Protein AF-A0A5S4T3X8-F1 (afdb_monomer)

Organism: Streptococcus pyogenes (NCBI:txid1314)

InterPro domains:
  IPR003339 ABC/ECF transporter, transmembrane component [PF02361] (33-141)
  IPR003339 ABC/ECF transporter, transmembrane component [cd16914] (9-145)
  IPR051611 Energy-coupling factor transporter component [PTHR34857] (34-143)

Structure (mmCIF, N/CA/C/O backbone):
data_AF-A0A5S4T3X8-F1
#
_entry.id   AF-A0A5S4T3X8-F1
#
loop_
_atom_site.group_PDB
_atom_site.id
_atom_site.type_symbol
_atom_site.label_atom_id
_atom_site.label_alt_id
_atom_site.label_comp_id
_atom_site.label_asym_id
_atom_site.label_entity_id
_atom_site.label_seq_id
_atom_site.pdbx_PDB_ins_code
_atom_site.Cartn_x
_atom_site.Cartn_y
_atom_site.Cartn_z
_atom_site.occupancy
_atom_site.B_iso_or_equiv
_atom_site.auth_seq_id
_atom_site.auth_comp_id
_atom_site.auth_asym_id
_atom_site.auth_atom_id
_atom_site.pdbx_PDB_model_num
ATOM 1 N N . LEU A 1 1 ? -7.334 -16.204 -11.946 1.00 46.81 1 LEU A N 1
ATOM 2 C CA . LEU A 1 1 ? -6.546 -15.509 -13.000 1.00 46.81 1 LEU A CA 1
ATOM 3 C C . LEU A 1 1 ? -7.142 -15.650 -14.404 1.00 46.81 1 LEU A C 1
ATOM 5 O O . LEU A 1 1 ? -7.536 -14.629 -14.953 1.00 46.81 1 LEU A O 1
ATOM 9 N N . LYS A 1 2 ? -7.285 -16.875 -14.938 1.00 40.12 2 LYS A N 1
ATOM 10 C CA . LYS A 1 2 ? -7.798 -17.140 -16.299 1.00 40.12 2 LYS A CA 1
ATOM 11 C C . LYS A 1 2 ? -9.229 -16.635 -16.565 1.00 40.12 2 LYS A C 1
ATOM 13 O O . LYS A 1 2 ? -9.462 -16.058 -17.613 1.00 40.12 2 LYS A O 1
ATOM 18 N N . LYS A 1 3 ? -10.161 -16.763 -15.606 1.00 44.78 3 LYS A N 1
ATOM 19 C CA . LYS A 1 3 ? -11.563 -16.307 -15.768 1.00 44.78 3 LYS A CA 1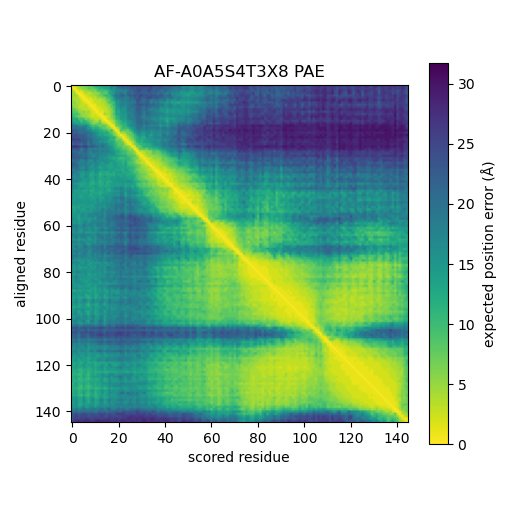
ATOM 20 C C . LYS A 1 3 ? -11.708 -14.784 -15.942 1.00 44.78 3 LYS A C 1
ATOM 22 O O . LYS A 1 3 ? -12.521 -14.337 -16.735 1.00 44.78 3 LYS A O 1
ATOM 27 N N . GLU A 1 4 ? -10.889 -13.999 -15.240 1.00 50.09 4 GLU A N 1
ATOM 28 C CA . GLU A 1 4 ? -10.879 -12.526 -15.329 1.00 50.09 4 GLU A CA 1
ATOM 29 C C . GLU A 1 4 ? -10.261 -12.037 -16.646 1.00 50.09 4 GLU A C 1
ATOM 31 O O . GLU A 1 4 ? -10.780 -11.123 -17.278 1.00 50.09 4 GLU A O 1
ATOM 36 N N . ALA A 1 5 ? -9.168 -12.678 -17.073 1.00 49.94 5 ALA A N 1
ATOM 37 C CA . ALA A 1 5 ? -8.514 -12.397 -18.348 1.00 49.94 5 ALA A CA 1
ATOM 38 C C . ALA A 1 5 ? -9.420 -12.768 -19.529 1.00 49.94 5 ALA A C 1
ATOM 40 O O . ALA A 1 5 ? -9.575 -11.979 -20.453 1.00 49.94 5 ALA A O 1
ATOM 41 N N . LEU A 1 6 ? -10.086 -13.924 -19.453 1.00 50.97 6 LEU A N 1
ATOM 42 C CA . LEU A 1 6 ? -11.041 -14.378 -20.458 1.00 50.97 6 LEU A CA 1
ATOM 43 C C . LEU A 1 6 ? -12.253 -13.442 -20.541 1.00 50.97 6 LEU A C 1
ATOM 45 O O . LEU A 1 6 ? -12.656 -13.074 -21.636 1.00 50.97 6 LEU A O 1
ATOM 49 N N . LYS A 1 7 ? -12.788 -12.982 -19.402 1.00 56.03 7 LYS A N 1
ATOM 50 C CA . LYS A 1 7 ? -13.886 -12.004 -19.371 1.00 56.03 7 LYS A CA 1
ATOM 51 C C . LYS A 1 7 ? -13.480 -10.673 -20.014 1.00 56.03 7 LYS A C 1
ATOM 53 O O . LYS A 1 7 ? -14.250 -10.135 -20.799 1.00 56.03 7 LYS A O 1
ATOM 58 N N . ASN A 1 8 ? -12.265 -10.187 -19.756 1.00 54.16 8 ASN A N 1
ATOM 59 C CA . ASN A 1 8 ? -11.753 -8.963 -20.379 1.00 54.16 8 ASN A CA 1
ATOM 60 C C . ASN A 1 8 ? -11.475 -9.128 -21.880 1.00 54.16 8 ASN A C 1
ATOM 62 O O . ASN A 1 8 ? -11.795 -8.223 -22.639 1.00 54.16 8 ASN A O 1
ATOM 66 N N . VAL A 1 9 ? -10.942 -10.271 -22.326 1.00 60.91 9 VAL A N 1
ATOM 67 C CA . VAL A 1 9 ? -10.722 -10.569 -23.756 1.00 60.91 9 VAL A CA 1
ATOM 68 C C . VAL A 1 9 ? -12.049 -10.731 -24.501 1.00 60.91 9 VAL A C 1
ATOM 70 O O . VAL A 1 9 ? -12.179 -10.231 -25.613 1.00 60.91 9 VAL A O 1
ATOM 73 N N . ILE A 1 10 ? -13.059 -11.351 -23.882 1.00 59.69 10 ILE A N 1
ATOM 74 C CA . ILE A 1 10 ? -14.414 -11.460 -24.445 1.00 59.69 10 ILE A CA 1
ATOM 75 C C . ILE A 1 10 ? -15.064 -10.076 -24.552 1.00 59.69 10 ILE A C 1
ATOM 77 O O . ILE A 1 10 ? -15.622 -9.751 -25.595 1.00 59.69 10 ILE A O 1
ATOM 81 N N . ILE A 1 11 ? -14.944 -9.232 -23.522 1.00 59.97 11 ILE A N 1
ATOM 82 C CA . ILE A 1 11 ? -15.425 -7.842 -23.567 1.00 59.97 11 ILE A CA 1
ATOM 83 C C . ILE A 1 11 ? -14.697 -7.061 -24.667 1.00 59.97 11 ILE A C 1
ATOM 85 O O . ILE A 1 11 ? -15.344 -6.347 -25.424 1.00 59.97 11 ILE A O 1
ATOM 89 N N . PHE A 1 12 ? -13.384 -7.251 -24.820 1.00 55.12 12 PHE A N 1
ATOM 90 C CA . PHE A 1 12 ? -12.587 -6.627 -25.878 1.00 55.12 12 PHE A CA 1
ATOM 91 C C . PHE A 1 12 ? -13.000 -7.092 -27.282 1.00 55.12 12 PHE A C 1
ATOM 93 O O . PHE A 1 12 ? -13.103 -6.274 -28.192 1.00 55.12 12 PHE A O 1
ATOM 100 N N . GLY A 1 13 ? -13.286 -8.387 -27.449 1.00 58.19 13 GLY A N 1
ATOM 101 C CA . GLY A 1 13 ? -13.757 -8.977 -28.704 1.00 58.19 13 GLY A CA 1
ATOM 102 C C . GLY A 1 13 ? -15.161 -8.509 -29.091 1.00 58.19 13 GLY A C 1
ATOM 103 O O . GLY A 1 13 ? -15.385 -8.131 -30.237 1.00 58.19 13 GLY A O 1
ATOM 104 N N . VAL A 1 14 ? -16.086 -8.434 -28.129 1.00 59.22 14 VAL A N 1
ATOM 105 C CA . VAL A 1 14 ? -17.443 -7.895 -28.341 1.00 59.22 14 VAL A CA 1
ATOM 106 C C . VAL A 1 14 ? -17.400 -6.398 -28.674 1.00 59.22 14 VAL A C 1
ATOM 108 O O . VAL A 1 14 ? -18.172 -5.931 -29.506 1.00 59.22 14 VAL A O 1
ATOM 111 N N . LEU A 1 15 ? -16.448 -5.650 -28.106 1.00 52.56 15 LEU A N 1
ATOM 112 C CA . LEU A 1 15 ? -16.233 -4.235 -28.427 1.00 52.56 15 LEU A CA 1
ATOM 113 C C . LEU A 1 15 ? -15.540 -4.015 -29.788 1.00 52.56 15 LEU A C 1
ATOM 115 O O . LEU A 1 15 ? -15.682 -2.948 -30.387 1.00 52.56 15 LEU A O 1
ATOM 119 N N . PHE A 1 16 ? -14.780 -5.003 -30.273 1.00 50.75 16 PHE A N 1
ATOM 120 C CA . PHE A 1 16 ? -14.159 -4.993 -31.603 1.00 50.75 16 PHE A CA 1
ATOM 121 C C . PHE A 1 16 ? -15.169 -5.321 -32.713 1.00 50.75 16 PHE A C 1
ATOM 123 O O . PHE A 1 16 ? -14.999 -4.866 -33.840 1.00 50.75 16 PHE A O 1
ATOM 130 N N . LEU A 1 17 ? -16.243 -6.048 -32.381 1.00 50.06 17 LEU A N 1
ATOM 131 C CA . LEU A 1 17 ? -17.351 -6.363 -33.290 1.00 50.06 17 LEU A CA 1
ATOM 132 C C . LEU A 1 17 ? -18.414 -5.247 -33.382 1.00 50.06 17 LEU A C 1
ATOM 134 O O . LEU A 1 17 ? -19.390 -5.389 -34.116 1.00 50.06 17 LEU A O 1
ATOM 138 N N . ALA A 1 18 ? -18.249 -4.133 -32.659 1.00 49.06 18 ALA A N 1
ATOM 139 C CA . ALA A 1 18 ? -19.077 -2.945 -32.857 1.00 49.06 18 ALA A CA 1
ATOM 140 C C . ALA A 1 18 ? -18.670 -2.237 -34.173 1.00 49.06 18 ALA A C 1
ATOM 142 O O . ALA A 1 18 ? -17.475 -2.126 -34.457 1.00 49.06 18 ALA A O 1
ATOM 143 N N . PRO A 1 19 ? -19.625 -1.782 -35.007 1.00 53.28 19 PRO A N 1
ATOM 144 C CA . PRO A 1 19 ? -19.448 -1.701 -36.457 1.00 53.28 19 PRO A CA 1
ATOM 145 C C . PRO A 1 19 ? 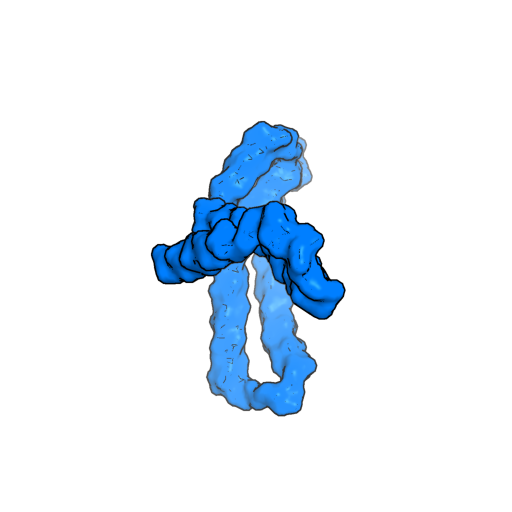-18.431 -0.644 -36.903 1.00 53.28 19 PRO A C 1
ATOM 147 O O . PRO A 1 19 ? -18.333 0.437 -36.326 1.00 53.28 19 PRO A O 1
ATOM 150 N N . ASN A 1 20 ? -17.721 -0.961 -37.991 1.00 49.06 20 ASN A N 1
ATOM 151 C CA . ASN A 1 20 ? -16.761 -0.107 -38.695 1.00 49.06 20 ASN A CA 1
ATOM 152 C C . ASN A 1 20 ? -17.245 1.343 -38.902 1.00 49.06 20 ASN A C 1
ATOM 154 O O . ASN A 1 20 ? -18.415 1.580 -39.211 1.00 49.06 20 ASN A O 1
ATOM 158 N N . PHE A 1 21 ? -16.286 2.285 -38.890 1.00 51.06 21 PHE A N 1
ATOM 159 C CA . PHE A 1 21 ? -16.422 3.725 -39.191 1.00 51.06 21 PHE A CA 1
ATOM 160 C C . PHE A 1 21 ? -17.342 4.070 -40.386 1.00 51.06 21 PHE A C 1
ATOM 162 O O . PHE A 1 21 ? -17.893 5.166 -40.435 1.00 51.06 21 PHE A O 1
ATOM 169 N N . LYS A 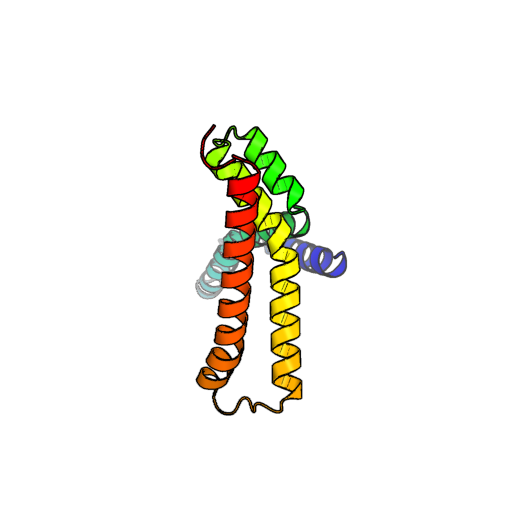1 22 ? -17.541 3.148 -41.340 1.00 51.12 22 LYS A N 1
ATOM 170 C CA . LYS A 1 22 ? -18.376 3.347 -42.536 1.00 51.12 22 LYS A CA 1
ATOM 171 C C . LYS A 1 22 ? -19.892 3.217 -42.302 1.00 51.12 22 LYS A C 1
ATOM 173 O O . LYS A 1 22 ? -20.646 3.862 -43.018 1.00 51.12 22 LYS A O 1
ATOM 178 N N . ILE A 1 23 ? -20.353 2.462 -41.299 1.00 51.78 23 ILE A N 1
ATOM 179 C CA . ILE A 1 23 ? -21.795 2.303 -40.991 1.00 51.78 23 ILE A CA 1
ATOM 180 C C . ILE A 1 23 ? -22.319 3.417 -40.071 1.00 51.78 23 ILE A C 1
ATOM 182 O O . ILE A 1 23 ? -23.503 3.744 -40.087 1.00 51.78 23 ILE A O 1
ATOM 186 N N . LEU A 1 24 ? -21.432 4.077 -39.322 1.00 49.50 24 LEU A N 1
ATOM 187 C CA . LEU A 1 24 ? -21.801 5.156 -38.400 1.00 49.50 24 LEU A CA 1
ATOM 188 C C . LEU A 1 24 ? -22.065 6.502 -39.107 1.00 49.50 24 LEU A C 1
ATOM 190 O O . LEU A 1 24 ? -22.658 7.408 -38.524 1.00 49.50 24 LEU A O 1
ATOM 194 N N . ALA A 1 25 ? -21.642 6.647 -40.367 1.00 51.84 25 ALA A N 1
ATOM 195 C CA . ALA A 1 25 ? -21.828 7.871 -41.144 1.00 51.84 25 ALA A CA 1
ATOM 196 C C . ALA A 1 25 ? -23.261 8.046 -41.686 1.00 51.84 25 ALA A C 1
ATOM 198 O O . ALA A 1 25 ? -23.665 9.182 -41.920 1.00 51.84 25 ALA A O 1
ATOM 199 N N . GLN A 1 26 ? -24.029 6.958 -41.837 1.00 51.75 26 GLN A N 1
ATOM 200 C CA . GLN A 1 26 ? -25.361 6.964 -42.466 1.00 51.75 26 GLN A CA 1
ATOM 201 C C . GLN A 1 26 ? -26.543 6.874 -41.478 1.00 51.75 26 GLN A C 1
ATOM 203 O O . GLN A 1 26 ? -27.691 6.843 -41.910 1.00 51.75 26 GLN A O 1
ATOM 208 N N . LEU A 1 27 ? -26.295 6.835 -40.163 1.00 54.44 27 LEU A N 1
ATOM 209 C CA . LEU A 1 27 ? -27.333 6.607 -39.145 1.00 54.44 27 LEU A CA 1
ATOM 210 C C . LEU A 1 27 ? -27.682 7.878 -38.333 1.00 54.44 27 LEU A C 1
ATOM 212 O O . LEU A 1 27 ? -26.833 8.762 -38.175 1.00 54.44 27 LEU A O 1
ATOM 216 N N . PRO A 1 28 ? -28.929 7.991 -37.824 1.00 58.28 28 PRO A N 1
ATOM 217 C CA . PRO A 1 28 ? -29.494 9.229 -37.276 1.00 58.28 28 PRO A CA 1
ATOM 218 C C . PRO A 1 28 ? -28.799 9.731 -35.996 1.00 58.28 28 PRO A C 1
ATOM 220 O O . PRO A 1 28 ? -28.175 8.973 -35.251 1.00 58.28 28 PRO A O 1
ATOM 223 N N . PHE A 1 29 ? -28.952 11.036 -35.729 1.00 57.78 29 PHE A N 1
ATOM 224 C CA . PHE A 1 29 ? -28.247 11.822 -34.699 1.00 57.78 29 PHE A CA 1
ATOM 225 C C . PHE A 1 29 ? -28.240 11.189 -33.292 1.00 57.78 29 PHE A C 1
ATOM 227 O O . PHE A 1 29 ? -27.213 11.196 -32.614 1.00 57.78 29 PHE A O 1
ATOM 234 N N . PHE A 1 30 ? -29.347 10.564 -32.878 1.00 58.06 30 PHE A N 1
ATOM 235 C CA . PHE A 1 30 ? -29.471 9.931 -31.561 1.00 58.06 30 PHE A CA 1
ATOM 236 C C . PHE A 1 30 ? -28.536 8.724 -31.367 1.00 58.06 30 PHE A C 1
ATOM 238 O O . PHE A 1 30 ? -27.969 8.565 -30.288 1.00 58.06 30 PHE A O 1
ATOM 245 N N . ILE A 1 31 ? -28.294 7.913 -32.405 1.00 58.78 31 ILE A N 1
ATOM 246 C CA . ILE A 1 31 ? -27.390 6.752 -32.316 1.00 58.78 31 ILE A CA 1
ATOM 247 C C . ILE A 1 31 ? -25.923 7.202 -32.235 1.00 58.78 31 ILE A C 1
ATOM 249 O O . ILE A 1 31 ? -25.142 6.604 -31.495 1.00 58.78 31 ILE A O 1
ATOM 253 N N . LYS A 1 32 ? -25.546 8.294 -32.918 1.00 57.34 32 LYS A N 1
ATOM 254 C CA . LYS A 1 32 ? -24.187 8.868 -32.843 1.00 57.34 32 LYS A CA 1
ATOM 255 C C . LYS A 1 32 ? -23.822 9.334 -31.431 1.00 57.34 32 LYS A C 1
ATOM 257 O O . LYS A 1 32 ? -22.690 9.122 -31.001 1.00 57.34 32 LYS A O 1
ATOM 262 N N . MET A 1 33 ? -24.769 9.929 -30.705 1.00 59.56 33 MET A N 1
ATOM 263 C CA . MET A 1 33 ? -24.535 10.436 -29.348 1.00 59.56 33 MET A CA 1
ATOM 264 C C . MET A 1 33 ? -24.245 9.304 -28.347 1.00 59.56 33 MET A C 1
ATOM 266 O O . MET A 1 33 ? -23.281 9.392 -27.587 1.00 59.56 33 MET A O 1
ATOM 270 N N . PHE A 1 34 ? -24.997 8.199 -28.403 1.00 60.16 34 PHE A N 1
ATOM 271 C CA . PHE A 1 34 ? -24.735 7.017 -27.568 1.00 60.16 34 PHE A CA 1
ATOM 272 C C . PHE A 1 34 ? -23.454 6.263 -27.975 1.00 60.16 34 PHE A C 1
ATOM 274 O O . PHE A 1 34 ? -22.720 5.786 -27.107 1.00 60.16 34 PHE A O 1
ATOM 281 N N . PHE A 1 35 ? -23.128 6.198 -29.271 1.00 60.25 35 PHE A N 1
ATOM 282 C CA . PHE A 1 35 ? -21.885 5.572 -29.749 1.00 60.25 35 PHE A CA 1
ATOM 283 C C . PHE A 1 35 ? -20.620 6.376 -29.405 1.00 60.25 35 PHE A C 1
ATOM 285 O O . PHE A 1 35 ? -19.570 5.785 -29.170 1.00 60.25 35 PHE A O 1
ATOM 292 N N . SER A 1 36 ? -20.693 7.707 -29.320 1.00 62.41 36 SER A N 1
ATOM 293 C CA . SER A 1 36 ? -19.558 8.533 -28.877 1.00 62.41 36 SER A CA 1
ATOM 294 C C . SER A 1 36 ? -19.147 8.208 -27.432 1.00 62.41 36 SER A C 1
ATOM 296 O O . SER A 1 36 ? -17.966 8.025 -27.134 1.00 62.41 36 SER A O 1
ATOM 298 N N . LEU A 1 37 ? -20.128 8.014 -26.543 1.00 61.62 37 LEU A N 1
ATOM 299 C CA . LEU A 1 37 ? -19.886 7.643 -25.147 1.00 61.62 37 LEU A CA 1
ATOM 300 C C . LEU A 1 37 ? -19.195 6.270 -25.026 1.00 61.62 37 LEU A C 1
ATOM 302 O O . LEU A 1 37 ? -18.253 6.110 -24.248 1.00 61.62 37 LEU A O 1
ATOM 306 N N . ILE A 1 38 ? -19.609 5.288 -25.840 1.00 61.84 38 ILE A N 1
ATOM 307 C CA . ILE A 1 38 ? -18.987 3.953 -25.873 1.00 61.84 38 ILE A CA 1
ATOM 308 C C . ILE A 1 38 ? -17.538 4.008 -26.385 1.00 61.84 38 ILE A C 1
ATOM 310 O O . ILE A 1 38 ? -16.693 3.218 -25.957 1.00 61.84 38 ILE A O 1
ATOM 314 N N . PHE A 1 39 ? -17.225 4.966 -27.262 1.00 62.12 39 PHE A N 1
ATOM 315 C CA . PHE A 1 39 ? -15.881 5.162 -27.801 1.00 62.12 39 PHE A CA 1
ATOM 316 C C . PHE A 1 39 ? -14.920 5.758 -26.763 1.00 62.12 39 PHE A C 1
ATOM 318 O O . PHE A 1 39 ? -13.788 5.293 -26.630 1.00 62.12 39 PHE A O 1
ATOM 325 N N . VAL A 1 40 ? -15.378 6.722 -25.959 1.00 64.38 40 VAL A N 1
ATOM 326 C CA . VAL A 1 40 ? -14.584 7.261 -24.841 1.00 64.38 40 VAL A CA 1
ATOM 327 C C . VAL A 1 40 ? -14.322 6.172 -23.797 1.00 64.38 40 VAL A C 1
ATOM 329 O O . VAL A 1 40 ? -13.185 5.989 -23.363 1.00 64.38 40 VAL A O 1
ATOM 332 N N . LEU A 1 41 ? -15.334 5.364 -23.464 1.00 60.50 41 LEU A N 1
ATOM 333 C CA . LEU A 1 41 ? -15.167 4.223 -22.556 1.00 60.50 41 LEU A CA 1
ATOM 334 C C . LEU A 1 41 ? -14.155 3.193 -23.092 1.00 60.50 41 LEU A C 1
ATOM 336 O O . LEU A 1 41 ? -13.362 2.666 -22.313 1.00 60.50 41 LEU A O 1
ATOM 340 N N . ARG A 1 42 ? -14.101 2.961 -24.412 1.00 59.31 42 ARG A N 1
ATOM 341 C CA . ARG A 1 42 ? -13.078 2.115 -25.062 1.00 59.31 42 ARG A CA 1
ATOM 342 C C . ARG A 1 42 ? -11.660 2.649 -24.860 1.00 59.31 42 ARG A C 1
ATOM 344 O O . ARG A 1 42 ? -10.757 1.867 -24.560 1.00 59.31 42 ARG A O 1
ATOM 351 N N . MET A 1 43 ? -11.467 3.958 -25.024 1.00 62.56 43 MET A N 1
ATOM 352 C CA . MET A 1 43 ? -10.157 4.602 -24.891 1.00 62.56 43 MET A CA 1
ATOM 353 C C . MET A 1 43 ? -9.608 4.492 -23.466 1.00 62.56 43 MET A C 1
ATOM 355 O O . MET A 1 43 ? -8.414 4.275 -23.299 1.00 62.56 43 MET A O 1
ATOM 359 N N . PHE A 1 44 ? -10.469 4.553 -22.448 1.00 63.81 44 PHE A N 1
ATOM 360 C CA . PHE A 1 44 ? -10.069 4.336 -21.054 1.00 63.81 44 PHE A CA 1
ATOM 361 C C . PHE A 1 44 ? -9.928 2.854 -20.680 1.00 63.81 44 PHE A C 1
ATOM 363 O O . PHE A 1 44 ? -9.130 2.509 -19.806 1.00 63.81 44 PHE A O 1
ATOM 370 N N . TYR A 1 45 ? -10.648 1.956 -21.356 1.00 64.19 45 TYR A N 1
ATOM 371 C CA . TYR A 1 45 ? -10.595 0.522 -21.069 1.00 64.19 45 TYR A CA 1
ATOM 372 C C . TYR A 1 45 ? -9.246 -0.114 -21.441 1.00 64.19 45 TYR A C 1
ATOM 374 O O . TYR A 1 45 ? -8.781 -1.002 -20.727 1.00 64.19 45 TYR A O 1
ATOM 382 N N . ILE A 1 46 ? -8.588 0.346 -22.514 1.00 65.50 46 ILE A N 1
ATOM 383 C CA . ILE A 1 46 ? -7.286 -0.192 -22.957 1.00 65.50 46 ILE A CA 1
ATOM 384 C C . ILE A 1 46 ? -6.174 0.063 -21.913 1.00 65.50 46 ILE A C 1
ATOM 386 O O . ILE A 1 46 ? -5.569 -0.917 -21.467 1.00 65.50 46 ILE A O 1
ATOM 390 N N . PRO A 1 47 ? -5.927 1.307 -21.443 1.00 70.75 47 PRO A N 1
ATOM 391 C CA . PRO A 1 47 ? -4.969 1.576 -20.369 1.00 70.75 47 PRO A CA 1
ATOM 392 C C . PRO A 1 47 ? -5.346 0.886 -19.058 1.00 70.75 47 PRO A C 1
ATOM 394 O O . PRO A 1 47 ? -4.476 0.367 -18.364 1.00 70.75 47 PRO A O 1
ATOM 397 N N . TYR A 1 48 ? -6.641 0.832 -18.730 1.00 69.00 48 TYR A N 1
ATOM 398 C CA . TYR A 1 48 ? -7.116 0.190 -17.505 1.00 69.00 48 TYR A CA 1
ATOM 399 C C . TYR A 1 48 ? -6.845 -1.321 -17.501 1.00 69.00 48 TYR A C 1
ATOM 401 O O . TYR A 1 48 ? -6.354 -1.873 -16.513 1.00 69.00 48 TYR A O 1
ATOM 409 N N . ALA A 1 49 ? -7.121 -2.004 -18.615 1.00 65.31 49 ALA A N 1
ATOM 410 C CA . ALA A 1 49 ? -6.836 -3.424 -18.765 1.00 65.31 49 ALA A CA 1
ATOM 411 C C . ALA A 1 49 ? -5.325 -3.693 -18.760 1.00 65.31 49 ALA A C 1
ATOM 413 O O . ALA A 1 49 ? -4.883 -4.578 -18.027 1.00 65.31 49 ALA A O 1
ATOM 414 N N . ALA A 1 50 ? -4.540 -2.912 -19.511 1.00 66.50 50 ALA A N 1
ATOM 415 C CA . ALA A 1 50 ? -3.082 -3.022 -19.530 1.00 66.50 50 ALA A CA 1
ATOM 416 C C . ALA A 1 50 ? -2.489 -2.832 -18.126 1.00 66.50 50 ALA A C 1
ATOM 418 O O . ALA A 1 50 ? -1.730 -3.682 -17.669 1.00 66.50 50 ALA A O 1
ATOM 419 N N . GLY A 1 51 ? -2.919 -1.798 -17.396 1.00 66.12 51 GLY A N 1
ATOM 420 C CA . GLY A 1 51 ? -2.501 -1.544 -16.017 1.00 66.12 51 GLY A CA 1
ATOM 421 C C . GLY A 1 51 ? -2.877 -2.679 -15.065 1.00 66.12 51 GLY A C 1
ATOM 422 O O . GLY A 1 51 ? -2.040 -3.141 -14.294 1.00 66.12 51 GLY A O 1
ATOM 423 N N . LYS A 1 52 ? -4.102 -3.214 -15.157 1.00 64.00 52 LYS A N 1
ATOM 424 C CA . LYS A 1 52 ? -4.534 -4.355 -14.331 1.00 64.00 52 LYS A CA 1
ATOM 425 C C . LYS A 1 52 ? -3.726 -5.625 -14.625 1.00 64.00 52 LYS A C 1
ATOM 427 O O . LYS A 1 52 ? -3.462 -6.395 -13.704 1.00 64.00 52 LYS A O 1
ATOM 432 N N . PHE A 1 53 ? -3.344 -5.868 -15.879 1.00 61.91 53 PHE A N 1
ATOM 433 C CA . PHE A 1 53 ? -2.469 -6.988 -16.241 1.00 61.91 53 PHE A CA 1
ATOM 434 C C . PHE A 1 53 ? -1.036 -6.783 -15.753 1.00 61.91 53 PHE A C 1
ATOM 436 O O . PHE A 1 53 ? -0.440 -7.741 -15.260 1.00 61.91 53 PHE A O 1
ATOM 443 N N . LEU A 1 54 ? -0.527 -5.552 -15.825 1.00 60.34 54 LEU A N 1
ATOM 444 C CA . LEU A 1 54 ? 0.783 -5.176 -15.301 1.00 60.34 54 LEU A CA 1
ATOM 445 C C . LEU A 1 54 ? 0.846 -5.430 -13.790 1.00 60.34 54 LEU A C 1
ATOM 447 O O . LEU A 1 54 ? 1.636 -6.248 -13.348 1.00 60.34 54 LEU A O 1
ATOM 451 N N . ILE A 1 55 ? -0.087 -4.868 -13.015 1.00 63.50 55 ILE A N 1
ATOM 452 C CA . ILE A 1 55 ? -0.153 -5.019 -11.547 1.00 63.50 55 ILE A CA 1
ATOM 453 C C . ILE A 1 55 ? -0.257 -6.488 -11.115 1.00 63.50 55 ILE A C 1
ATOM 455 O O . ILE A 1 55 ? 0.226 -6.875 -10.059 1.00 63.50 55 ILE A O 1
ATOM 459 N N . LYS A 1 56 ? -0.919 -7.320 -11.921 1.00 59.03 56 LYS A N 1
ATOM 460 C CA . LYS A 1 56 ? -1.152 -8.730 -11.597 1.00 59.03 56 LYS A CA 1
ATOM 461 C C . LYS A 1 56 ? 0.009 -9.650 -11.978 1.00 59.03 56 LYS A C 1
ATOM 463 O O . LYS A 1 56 ? 0.090 -10.752 -11.444 1.00 59.03 56 LYS A O 1
ATOM 468 N N . THR A 1 57 ? 0.828 -9.234 -12.940 1.00 55.75 57 THR A N 1
ATOM 469 C CA . THR A 1 57 ? 1.953 -10.024 -13.470 1.00 55.75 57 THR A CA 1
ATOM 470 C C . THR A 1 57 ? 3.286 -9.544 -12.903 1.00 55.75 57 THR A C 1
ATOM 472 O O . THR A 1 57 ? 4.220 -10.332 -12.795 1.00 55.75 57 THR A O 1
ATOM 475 N N . SER A 1 58 ? 3.371 -8.276 -12.504 1.00 58.22 58 SER A N 1
ATOM 476 C CA . SER A 1 58 ? 4.517 -7.721 -11.803 1.00 58.22 58 SER A CA 1
ATOM 477 C C . SER A 1 58 ? 4.536 -8.218 -10.371 1.00 58.22 58 SER A C 1
ATOM 479 O O . SER A 1 58 ? 3.785 -7.748 -9.519 1.00 58.22 58 SER A O 1
ATOM 481 N N . ASP A 1 59 ? 5.434 -9.164 -10.114 1.00 63.16 59 ASP A N 1
ATOM 482 C CA . ASP A 1 59 ? 5.874 -9.425 -8.756 1.00 63.16 59 ASP A CA 1
ATOM 483 C C . ASP A 1 59 ? 6.574 -8.180 -8.207 1.00 63.16 59 ASP A C 1
ATOM 485 O O . ASP A 1 59 ? 7.236 -7.431 -8.936 1.00 63.16 59 ASP A O 1
ATOM 489 N N . VAL A 1 60 ? 6.437 -7.969 -6.909 1.00 62.22 60 VAL A N 1
ATOM 490 C CA . VAL A 1 60 ? 6.981 -6.812 -6.212 1.00 62.22 60 VAL A CA 1
ATOM 491 C C . VAL A 1 60 ? 8.503 -6.704 -6.420 1.00 62.22 60 VAL A C 1
ATOM 493 O O . VAL A 1 60 ? 9.027 -5.607 -6.620 1.00 62.22 60 VAL A O 1
ATOM 496 N N . GLY A 1 61 ? 9.204 -7.841 -6.511 1.00 63.25 61 GLY A N 1
ATOM 497 C CA . GLY A 1 61 ? 10.632 -7.897 -6.842 1.00 63.25 61 GLY A CA 1
ATOM 498 C C . GLY A 1 61 ? 10.970 -7.462 -8.274 1.00 63.25 61 GLY A C 1
ATOM 499 O O . GLY A 1 61 ? 11.998 -6.825 -8.499 1.00 63.25 61 GLY A O 1
ATOM 500 N N . SER A 1 62 ? 10.093 -7.732 -9.248 1.00 66.81 62 SER A N 1
ATOM 501 C CA . SER A 1 62 ? 10.310 -7.340 -10.651 1.00 66.81 62 SER A CA 1
ATOM 502 C C . SER A 1 62 ? 10.269 -5.820 -10.843 1.00 66.81 62 SER A C 1
ATOM 504 O O . SER A 1 62 ? 11.043 -5.271 -11.632 1.00 66.81 62 SER A O 1
ATOM 506 N N . ILE A 1 63 ? 9.434 -5.128 -10.061 1.00 67.25 63 ILE A N 1
ATOM 507 C CA . ILE A 1 63 ? 9.348 -3.663 -10.048 1.00 67.25 63 ILE A CA 1
ATOM 508 C C . ILE A 1 63 ? 10.650 -3.074 -9.507 1.00 67.25 63 ILE A C 1
ATOM 510 O O . ILE A 1 63 ? 11.219 -2.197 -10.149 1.00 67.25 63 ILE A O 1
ATOM 514 N N . ILE A 1 64 ? 11.159 -3.609 -8.392 1.00 68.56 64 ILE A N 1
ATOM 515 C CA . ILE A 1 64 ? 12.428 -3.172 -7.789 1.00 68.56 64 ILE A CA 1
ATOM 516 C C . ILE A 1 64 ? 13.586 -3.375 -8.776 1.00 68.56 64 ILE A C 1
ATOM 518 O O . ILE A 1 64 ? 14.322 -2.434 -9.051 1.00 68.56 64 ILE A O 1
ATOM 522 N N . SER A 1 65 ? 13.681 -4.554 -9.402 1.00 67.25 65 SER A N 1
ATOM 523 C CA . SER A 1 65 ? 14.735 -4.835 -10.391 1.00 67.25 65 SER A CA 1
ATOM 524 C C . SER A 1 65 ? 14.670 -3.914 -11.616 1.00 67.25 65 SER A C 1
ATOM 526 O O . SER A 1 65 ? 15.697 -3.493 -12.138 1.00 67.25 65 SER A O 1
ATOM 528 N N . SER A 1 66 ? 13.462 -3.538 -12.050 1.00 68.38 66 SER A N 1
ATOM 529 C CA . SER A 1 66 ? 13.276 -2.572 -13.139 1.00 68.38 66 SER A CA 1
ATOM 530 C C . SER A 1 66 ? 13.710 -1.166 -12.713 1.00 68.38 66 SER A C 1
ATOM 532 O O . SER A 1 66 ? 14.241 -0.404 -13.517 1.00 68.38 66 SER A O 1
ATOM 534 N N . MET A 1 67 ? 13.513 -0.832 -11.438 1.00 68.69 67 MET A N 1
ATOM 535 C CA . MET A 1 67 ? 13.918 0.434 -10.834 1.00 68.69 67 MET A CA 1
ATOM 536 C C . MET A 1 67 ? 15.446 0.561 -10.724 1.00 68.69 67 MET A C 1
ATOM 538 O O . MET A 1 67 ? 15.987 1.639 -10.975 1.00 68.69 67 MET A O 1
ATOM 542 N N . ASP A 1 68 ? 16.139 -0.548 -10.454 1.00 69.62 68 ASP A N 1
ATOM 543 C CA . ASP A 1 68 ? 17.604 -0.622 -10.490 1.00 69.62 68 ASP A CA 1
ATOM 544 C C . ASP A 1 68 ? 18.146 -0.459 -11.924 1.00 69.62 68 ASP A C 1
ATOM 546 O O . ASP A 1 68 ? 19.114 0.271 -12.149 1.00 69.62 68 ASP A O 1
ATOM 550 N N . VAL A 1 69 ? 17.485 -1.057 -12.925 1.00 69.69 69 VAL A N 1
ATOM 551 C CA . VAL A 1 69 ? 17.846 -0.908 -14.353 1.00 69.69 69 VAL A CA 1
ATOM 552 C C . VAL A 1 69 ? 17.670 0.534 -14.845 1.00 69.69 69 VAL A C 1
ATOM 554 O O . VAL A 1 69 ? 18.450 1.004 -15.675 1.00 69.69 69 VAL A O 1
ATOM 557 N N . LEU A 1 70 ? 16.696 1.268 -14.299 1.00 76.31 70 LEU A N 1
ATOM 558 C CA . LEU A 1 70 ? 16.462 2.686 -14.594 1.00 76.31 70 LEU A CA 1
ATOM 559 C C . LEU A 1 70 ? 17.513 3.632 -13.977 1.00 76.31 70 LEU A C 1
ATOM 561 O O . LEU A 1 70 ? 17.402 4.845 -14.159 1.00 76.31 70 LEU A O 1
ATOM 565 N N . LYS A 1 71 ? 18.545 3.109 -13.291 1.00 71.94 71 LYS A N 1
ATOM 566 C CA . LYS A 1 71 ? 19.608 3.887 -12.624 1.00 71.94 71 LYS A CA 1
ATOM 567 C C . LYS A 1 71 ? 19.059 4.951 -11.667 1.00 71.94 71 LYS A C 1
ATOM 569 O O . LYS A 1 71 ? 19.568 6.071 -11.600 1.00 71.94 71 LYS A O 1
ATOM 574 N N . ILE A 1 72 ? 18.020 4.607 -10.912 1.00 74.12 72 ILE A N 1
ATOM 575 C CA . ILE A 1 72 ? 17.569 5.446 -9.801 1.00 74.12 72 ILE A CA 1
ATOM 576 C C . ILE A 1 72 ? 18.641 5.399 -8.693 1.00 74.12 72 ILE A C 1
ATOM 578 O O . ILE A 1 72 ? 19.220 4.335 -8.460 1.00 74.12 72 ILE A O 1
ATOM 582 N N . PRO A 1 73 ? 18.945 6.523 -8.012 1.00 76.25 73 PRO A N 1
ATOM 583 C CA . PRO A 1 73 ? 19.930 6.544 -6.935 1.00 76.25 73 PRO A CA 1
ATOM 584 C C . PRO A 1 73 ? 19.636 5.483 -5.867 1.00 76.25 73 PRO A C 1
ATOM 586 O O . PRO A 1 73 ? 18.494 5.325 -5.427 1.00 76.25 73 PRO A O 1
ATOM 589 N N . SER A 1 74 ? 20.678 4.794 -5.398 1.00 69.75 74 SER A N 1
ATOM 590 C CA . SER A 1 74 ? 20.586 3.747 -4.367 1.00 69.75 74 SER A CA 1
ATOM 591 C C . SER A 1 74 ? 19.959 4.244 -3.058 1.00 69.75 74 SER A C 1
ATOM 593 O O . SER A 1 74 ? 19.278 3.478 -2.381 1.00 69.75 74 SER A O 1
ATOM 595 N N . ALA A 1 75 ? 20.095 5.539 -2.759 1.00 76.56 75 ALA A N 1
ATOM 596 C CA . ALA A 1 75 ? 19.429 6.213 -1.644 1.00 76.56 75 ALA A CA 1
ATOM 597 C C . ALA A 1 75 ? 17.891 6.105 -1.678 1.00 76.56 75 ALA A C 1
ATOM 599 O O . ALA A 1 75 ? 17.254 6.159 -0.632 1.00 76.56 75 ALA A O 1
ATOM 600 N N . ILE A 1 76 ? 17.290 5.940 -2.861 1.00 77.38 76 ILE A N 1
ATOM 601 C CA . ILE A 1 76 ? 15.836 5.808 -3.041 1.00 77.38 76 ILE A CA 1
ATOM 602 C C . ILE A 1 76 ? 15.458 4.352 -3.325 1.00 77.38 76 ILE A C 1
ATOM 604 O O . ILE A 1 76 ? 14.453 3.870 -2.805 1.00 77.38 76 ILE A O 1
ATOM 608 N N . SER A 1 77 ? 16.269 3.628 -4.106 1.00 75.75 77 SER A N 1
ATOM 609 C CA . SER A 1 77 ? 15.972 2.229 -4.445 1.00 75.75 77 SER A CA 1
ATOM 610 C C . SER A 1 77 ? 15.920 1.332 -3.201 1.00 75.75 77 SER A C 1
ATOM 612 O O . SER A 1 77 ? 14.980 0.551 -3.045 1.00 75.75 77 SER A O 1
ATOM 614 N N . ILE A 1 78 ? 16.858 1.502 -2.255 1.00 78.19 78 ILE A N 1
ATOM 615 C CA . ILE A 1 78 ? 16.938 0.663 -1.048 1.00 78.19 78 ILE A CA 1
ATOM 616 C C . ILE A 1 78 ? 15.686 0.815 -0.160 1.00 78.19 78 ILE A C 1
ATOM 618 O O . ILE A 1 78 ? 15.044 -0.205 0.109 1.00 78.19 78 ILE A O 1
ATOM 622 N N . PRO A 1 79 ? 15.265 2.027 0.266 1.00 79.06 79 PRO A N 1
ATOM 623 C CA . PRO A 1 79 ? 14.035 2.181 1.043 1.00 79.06 79 PRO A CA 1
ATOM 624 C C . PRO A 1 79 ? 12.801 1.657 0.315 1.00 79.06 79 PRO A C 1
ATOM 626 O O . PRO A 1 79 ? 11.950 1.020 0.929 1.00 79.06 79 PRO A O 1
ATOM 629 N N . VAL A 1 80 ? 12.705 1.877 -0.998 1.00 80.50 80 VAL A N 1
ATOM 630 C CA . VAL A 1 80 ? 11.563 1.404 -1.787 1.00 80.50 80 VAL A CA 1
ATOM 631 C C . VAL A 1 80 ? 11.521 -0.123 -1.820 1.00 80.50 80 VAL A C 1
ATOM 633 O O . VAL A 1 80 ? 10.461 -0.699 -1.583 1.00 80.50 80 VAL A O 1
ATOM 636 N N . ALA A 1 81 ? 12.658 -0.789 -2.027 1.00 76.69 81 ALA A N 1
ATOM 637 C CA . ALA A 1 81 ? 12.755 -2.246 -1.987 1.00 76.69 81 ALA A CA 1
ATOM 638 C C . ALA A 1 81 ? 12.351 -2.821 -0.623 1.00 76.69 81 ALA A C 1
ATOM 640 O O . ALA A 1 81 ? 11.614 -3.808 -0.538 1.00 76.69 81 ALA A O 1
ATOM 641 N N . VAL A 1 82 ? 12.797 -2.167 0.449 1.00 76.38 82 VAL A N 1
ATOM 642 C CA . VAL A 1 82 ? 12.444 -2.503 1.829 1.00 76.38 82 VAL A CA 1
ATOM 643 C C . VAL A 1 82 ? 10.935 -2.356 2.054 1.00 76.38 82 VAL A C 1
ATOM 645 O O . VAL A 1 82 ? 10.292 -3.314 2.484 1.00 76.38 82 VAL A O 1
ATOM 648 N N . MET A 1 83 ? 10.340 -1.218 1.685 1.00 81.81 83 MET A N 1
ATOM 649 C CA . MET A 1 83 ? 8.895 -0.973 1.810 1.00 81.81 83 MET A CA 1
ATOM 650 C C . MET A 1 83 ? 8.077 -2.017 1.062 1.00 81.81 83 MET A C 1
ATOM 652 O O . MET A 1 83 ? 7.123 -2.570 1.598 1.00 81.81 83 MET A O 1
ATOM 656 N N . PHE A 1 84 ? 8.480 -2.339 -0.158 1.00 77.62 84 PHE A N 1
ATOM 657 C CA . PHE A 1 84 ? 7.828 -3.341 -0.983 1.00 77.62 84 PHE A CA 1
ATOM 658 C C . PHE A 1 84 ? 7.910 -4.756 -0.396 1.00 77.62 84 PHE A C 1
ATOM 660 O O . PHE A 1 84 ? 6.953 -5.518 -0.516 1.00 77.62 84 PHE A O 1
ATOM 667 N N . ARG A 1 85 ? 9.003 -5.106 0.288 1.00 78.38 85 ARG A N 1
ATOM 668 C CA . ARG A 1 85 ? 9.128 -6.383 1.005 1.00 78.38 85 ARG A CA 1
ATOM 669 C C . ARG A 1 85 ? 8.279 -6.434 2.279 1.00 78.38 85 ARG A C 1
ATOM 671 O O . ARG A 1 85 ? 7.769 -7.501 2.607 1.00 78.38 85 ARG A O 1
ATOM 678 N N . PHE A 1 86 ? 8.117 -5.310 2.975 1.00 78.81 86 PHE A N 1
ATOM 679 C CA . PHE A 1 86 ? 7.298 -5.208 4.191 1.00 78.81 86 PHE A CA 1
ATOM 680 C C . PHE A 1 86 ? 5.803 -4.993 3.911 1.00 78.81 86 PHE A C 1
ATOM 682 O O . PHE A 1 86 ? 4.960 -5.328 4.742 1.00 78.81 86 PHE A O 1
ATOM 689 N N . PHE A 1 87 ? 5.447 -4.491 2.727 1.00 82.56 87 PHE A N 1
ATOM 690 C CA . PHE A 1 87 ? 4.065 -4.219 2.339 1.00 82.56 87 PHE A CA 1
ATOM 691 C C . PHE A 1 87 ? 3.148 -5.460 2.376 1.00 82.56 87 PHE A C 1
ATOM 693 O O . PHE A 1 87 ? 2.037 -5.339 2.897 1.00 82.56 87 PHE A O 1
ATOM 700 N N . PRO A 1 88 ? 3.564 -6.656 1.902 1.00 81.31 88 PRO A N 1
ATOM 701 C CA . PRO A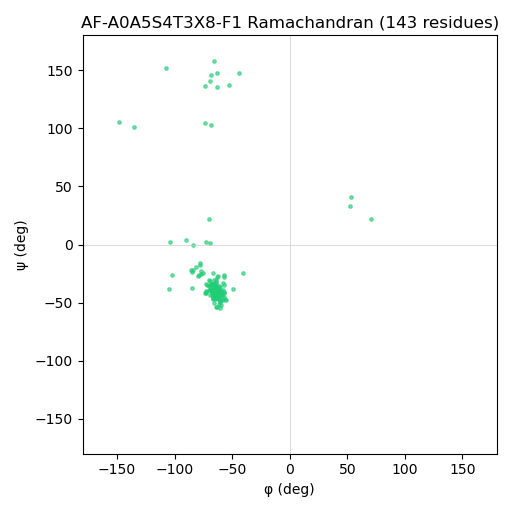 1 88 ? 2.777 -7.879 2.053 1.00 81.31 88 PRO A CA 1
ATOM 702 C C . PRO A 1 88 ? 2.414 -8.171 3.513 1.00 81.31 88 PRO A C 1
A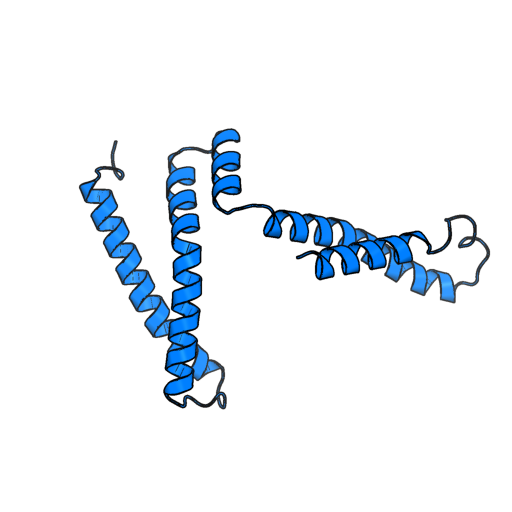TOM 704 O O . PRO A 1 88 ? 1.238 -8.368 3.817 1.00 81.31 88 PRO A O 1
ATOM 707 N N . SER A 1 89 ? 3.390 -8.103 4.421 1.00 83.31 89 SER A N 1
ATOM 708 C CA . SER A 1 89 ? 3.166 -8.329 5.854 1.00 83.31 89 SER A CA 1
ATOM 709 C C . SER A 1 89 ? 2.254 -7.265 6.471 1.00 83.31 89 SER A C 1
ATOM 711 O O . SER A 1 89 ? 1.363 -7.595 7.249 1.00 83.31 89 SER A O 1
ATOM 713 N N . PHE A 1 90 ? 2.385 -6.000 6.061 1.00 84.19 90 PHE A N 1
ATOM 714 C CA . PHE A 1 90 ? 1.503 -4.921 6.517 1.00 84.19 90 PHE A CA 1
ATOM 715 C C . PHE A 1 90 ? 0.031 -5.146 6.123 1.00 84.19 90 PHE A C 1
ATOM 717 O O . PHE A 1 90 ? -0.893 -4.861 6.892 1.00 84.19 90 PHE A O 1
ATOM 724 N N . VAL A 1 91 ? -0.222 -5.676 4.921 1.00 85.12 91 VAL A N 1
ATOM 725 C CA . VAL A 1 91 ? -1.584 -6.008 4.471 1.00 85.12 91 VAL A CA 1
ATOM 726 C C . VAL A 1 91 ? -2.187 -7.130 5.316 1.00 85.12 91 VAL A C 1
ATOM 728 O O . VAL A 1 91 ? -3.369 -7.052 5.674 1.00 85.12 91 VAL A O 1
ATOM 731 N N . GLU A 1 92 ? -1.400 -8.154 5.641 1.00 86.75 92 GLU A N 1
ATOM 732 C CA . GLU A 1 92 ? -1.815 -9.237 6.535 1.00 86.75 92 GLU A CA 1
ATOM 733 C C . GLU A 1 92 ? -2.155 -8.690 7.921 1.00 86.75 92 GLU A C 1
ATOM 735 O O . GLU A 1 92 ? -3.258 -8.919 8.421 1.00 86.75 92 GLU A O 1
ATOM 740 N N . GLU A 1 93 ? -1.281 -7.874 8.498 1.00 85.50 93 GLU A N 1
ATOM 741 C CA . GLU A 1 93 ? -1.466 -7.266 9.814 1.00 85.50 93 GLU A CA 1
ATOM 742 C C . GLU A 1 93 ? -2.735 -6.409 9.899 1.00 85.50 93 GLU A C 1
ATOM 744 O O . GLU A 1 93 ? -3.550 -6.574 10.814 1.00 85.50 93 GLU A O 1
ATOM 749 N N . LYS A 1 94 ? -3.000 -5.580 8.882 1.00 86.50 94 LYS A N 1
ATOM 750 C CA . LYS A 1 94 ? -4.264 -4.835 8.786 1.00 86.50 94 LYS A CA 1
ATOM 751 C C . LYS A 1 94 ? -5.478 -5.768 8.805 1.00 86.50 94 LYS A C 1
ATOM 753 O O . LYS A 1 94 ? -6.493 -5.455 9.435 1.00 86.50 94 LYS A O 1
ATOM 758 N N . ASN A 1 95 ? -5.412 -6.899 8.103 1.00 88.00 95 ASN A N 1
ATOM 759 C CA . ASN A 1 95 ? -6.502 -7.874 8.070 1.00 88.00 95 ASN A CA 1
ATOM 760 C C . ASN A 1 95 ? -6.677 -8.575 9.423 1.00 88.00 95 ASN A C 1
ATOM 762 O O . ASN A 1 95 ? -7.817 -8.748 9.862 1.00 88.00 95 ASN A O 1
ATOM 766 N N . HIS A 1 96 ? -5.583 -8.910 10.109 1.00 87.56 96 HIS A N 1
ATOM 767 C CA . HIS A 1 96 ? -5.611 -9.476 11.458 1.00 87.56 96 HIS A CA 1
ATOM 768 C C . HIS A 1 96 ? -6.240 -8.510 12.462 1.00 87.56 96 HIS A C 1
ATOM 770 O O . HIS A 1 96 ? -7.154 -8.904 13.189 1.00 87.56 96 HIS A O 1
ATOM 776 N N . ILE A 1 97 ? -5.849 -7.232 12.446 1.00 86.81 97 ILE A N 1
ATOM 777 C CA . ILE A 1 97 ? -6.454 -6.194 13.294 1.00 86.81 97 ILE A CA 1
ATOM 778 C C . ILE A 1 97 ? -7.944 -6.070 12.974 1.00 86.81 97 ILE A C 1
ATOM 780 O O . ILE A 1 97 ? -8.781 -6.119 13.873 1.00 86.81 97 ILE A O 1
ATOM 784 N N . LYS A 1 98 ? -8.313 -5.996 11.690 1.00 84.81 98 LYS A N 1
ATOM 785 C CA . LYS A 1 98 ? -9.720 -5.921 11.273 1.00 84.81 98 LYS A CA 1
ATOM 786 C C . LYS A 1 98 ? -10.538 -7.110 11.791 1.00 84.81 98 LYS A C 1
ATOM 788 O O . LYS A 1 98 ? -11.677 -6.930 12.229 1.00 84.81 98 LYS A O 1
ATOM 793 N N . MET A 1 99 ? -9.970 -8.313 11.750 1.00 85.06 99 MET A N 1
ATOM 794 C CA . MET A 1 99 ? -10.601 -9.530 12.258 1.00 85.06 99 MET A CA 1
ATOM 795 C C . MET A 1 99 ? -10.714 -9.517 13.787 1.00 85.06 99 MET A C 1
ATOM 797 O O . MET A 1 99 ? -11.788 -9.812 14.308 1.00 85.06 99 MET A O 1
ATOM 801 N N . ALA A 1 100 ? -9.673 -9.091 14.505 1.00 85.31 100 ALA A N 1
ATOM 802 C CA . ALA A 1 100 ? -9.694 -8.945 15.960 1.00 85.31 100 ALA A CA 1
ATOM 803 C C . ALA A 1 100 ? -10.762 -7.938 16.421 1.00 85.31 100 ALA A C 1
ATOM 805 O O . ALA A 1 100 ? -11.509 -8.204 17.363 1.00 85.31 100 ALA A O 1
ATOM 806 N N . MET A 1 101 ? -10.910 -6.818 15.710 1.00 82.25 101 MET A N 1
ATOM 807 C CA . MET A 1 101 ? -11.941 -5.817 16.003 1.00 82.25 101 MET A CA 1
ATOM 808 C C . MET A 1 101 ? -13.356 -6.322 15.695 1.00 82.25 101 MET A C 1
ATOM 810 O O . M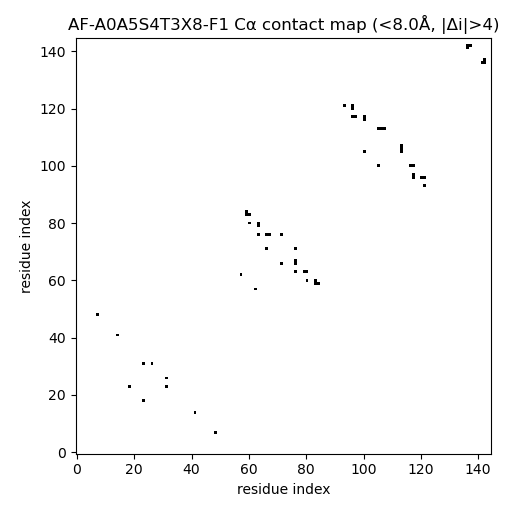ET A 1 101 ? -14.297 -5.973 16.406 1.00 82.25 101 MET A O 1
ATOM 814 N N . LYS A 1 102 ? -13.507 -7.204 14.696 1.00 81.38 102 LYS A N 1
ATOM 815 C CA . LYS A 1 102 ? -14.769 -7.910 14.425 1.00 81.38 102 LYS A CA 1
ATOM 816 C C . LYS A 1 102 ? -15.124 -8.901 15.542 1.00 81.38 102 LYS A C 1
ATOM 818 O O . LYS A 1 102 ? -16.287 -8.969 15.925 1.00 81.38 102 LYS A O 1
ATOM 823 N N . ILE A 1 103 ? -14.145 -9.635 16.082 1.00 80.06 103 ILE A N 1
ATOM 824 C CA . ILE A 1 103 ? -14.340 -10.575 17.207 1.00 80.06 103 ILE A CA 1
ATOM 825 C C . ILE A 1 103 ? -14.732 -9.828 18.488 1.00 80.06 103 ILE A C 1
ATOM 827 O O . ILE A 1 103 ? -15.580 -10.299 19.237 1.00 80.06 103 ILE A O 1
ATOM 831 N N . ARG A 1 104 ? -14.179 -8.629 18.708 1.00 75.12 104 ARG A N 1
ATOM 832 C CA . ARG A 1 104 ? -14.521 -7.756 19.846 1.00 75.12 104 ARG A CA 1
ATOM 833 C C . ARG A 1 104 ? -15.934 -7.155 19.785 1.00 75.12 104 ARG A C 1
ATOM 835 O O . ARG A 1 104 ? -16.293 -6.394 20.675 1.00 75.12 104 ARG A O 1
ATOM 842 N N . GLY A 1 105 ? -16.732 -7.469 18.761 1.00 67.81 105 GLY A N 1
ATOM 843 C CA . GLY A 1 105 ? -18.130 -7.039 18.677 1.00 67.81 105 GLY A CA 1
ATOM 844 C C . GLY A 1 105 ? -18.311 -5.541 18.427 1.00 67.81 105 GLY A C 1
ATOM 845 O O . GLY A 1 105 ? -19.370 -4.999 18.730 1.00 67.81 105 GLY A O 1
ATOM 846 N N . ILE A 1 106 ? -17.298 -4.856 17.881 1.00 70.12 106 ILE A N 1
ATOM 847 C CA . ILE A 1 106 ? -17.395 -3.426 17.568 1.00 70.12 106 ILE A CA 1
ATOM 848 C C . ILE A 1 106 ? -18.390 -3.255 16.419 1.00 70.12 106 ILE A C 1
ATOM 850 O O . ILE A 1 106 ? -18.095 -3.546 15.257 1.00 70.12 106 ILE A O 1
ATOM 854 N N . GLU A 1 107 ? -19.595 -2.811 16.765 1.00 63.47 107 GLU A N 1
ATOM 855 C CA . GLU A 1 107 ? -20.681 -2.593 15.822 1.00 63.47 107 GLU A CA 1
ATOM 856 C C . GLU A 1 107 ? -20.307 -1.503 14.809 1.00 63.47 107 GLU A C 1
ATOM 858 O O . GLU A 1 107 ? -19.859 -0.410 15.162 1.00 63.47 107 GLU A O 1
ATOM 863 N N . THR A 1 108 ? -20.591 -1.746 13.528 1.00 62.16 108 THR A N 1
ATOM 864 C CA . THR A 1 108 ? -20.456 -0.761 12.437 1.00 62.16 108 THR A CA 1
ATOM 865 C C . THR A 1 108 ? -21.509 0.359 12.524 1.00 62.16 108 THR A C 1
ATOM 867 O O . THR A 1 108 ? -21.808 1.009 11.529 1.00 62.16 108 THR A O 1
ATOM 870 N N . LYS A 1 109 ? -22.098 0.612 13.705 1.00 68.44 109 LYS A N 1
ATOM 871 C CA . LYS A 1 109 ? -23.067 1.701 13.909 1.00 68.44 109 LYS A CA 1
ATOM 872 C C . LYS A 1 109 ? -22.443 3.070 13.669 1.00 68.44 109 LYS A C 1
ATOM 874 O O . LYS A 1 109 ? -23.152 3.995 13.291 1.00 68.44 109 LYS A O 1
ATOM 879 N N . ASN A 1 110 ? -21.131 3.203 13.877 1.00 75.38 110 ASN A N 1
ATOM 880 C CA . ASN A 1 110 ? -20.425 4.446 13.607 1.00 75.38 110 ASN A CA 1
ATOM 881 C C . ASN A 1 110 ? -19.100 4.172 12.868 1.00 75.38 110 ASN A C 1
ATOM 883 O O . ASN A 1 110 ? -18.121 3.765 13.504 1.00 75.38 110 ASN A O 1
ATOM 887 N N . PRO A 1 111 ? -19.043 4.366 11.534 1.00 77.94 111 PRO A N 1
ATOM 888 C CA . PRO A 1 111 ? -17.863 4.036 10.734 1.00 77.94 111 PRO A CA 1
ATOM 889 C C . PRO A 1 111 ? -16.632 4.857 11.137 1.00 77.94 111 PRO A C 1
ATOM 891 O O . PRO A 1 111 ? -15.516 4.359 11.022 1.00 77.94 111 PRO A O 1
ATOM 894 N N . LEU A 1 112 ? -16.827 6.067 11.676 1.00 81.50 112 LEU A N 1
ATOM 895 C CA . LEU A 1 112 ? -15.744 6.912 12.188 1.00 81.50 112 LEU A CA 1
ATOM 896 C C . LEU A 1 112 ? -15.061 6.299 13.416 1.00 81.50 112 LEU A C 1
ATOM 898 O O . LEU A 1 112 ? -13.847 6.128 13.410 1.00 81.50 112 LEU A O 1
ATOM 902 N N . LYS A 1 113 ? -15.839 5.885 14.427 1.00 78.62 113 LYS A N 1
ATOM 903 C CA . LYS A 1 113 ? -15.284 5.225 15.621 1.00 78.62 113 LYS A CA 1
ATOM 904 C C . LYS A 1 113 ? -14.624 3.897 15.261 1.00 78.62 113 LYS A C 1
ATOM 906 O O . LYS A 1 113 ? -13.550 3.588 15.757 1.00 78.62 113 LYS A O 1
ATOM 911 N N . TYR A 1 114 ? -15.231 3.124 14.358 1.00 82.75 114 TYR A N 1
ATOM 912 C CA . TYR A 1 114 ? -14.630 1.882 13.866 1.00 82.75 114 TYR A CA 1
ATOM 913 C C . TYR A 1 114 ? -13.267 2.118 13.197 1.00 82.75 114 TYR A C 1
ATOM 915 O O . TYR A 1 114 ? -12.332 1.349 13.421 1.00 82.75 114 TYR A O 1
ATOM 923 N N . LEU A 1 115 ? -13.142 3.183 12.399 1.00 83.44 115 LEU A N 1
ATOM 924 C CA . LEU A 1 115 ? -11.888 3.538 11.744 1.00 83.44 115 LEU A 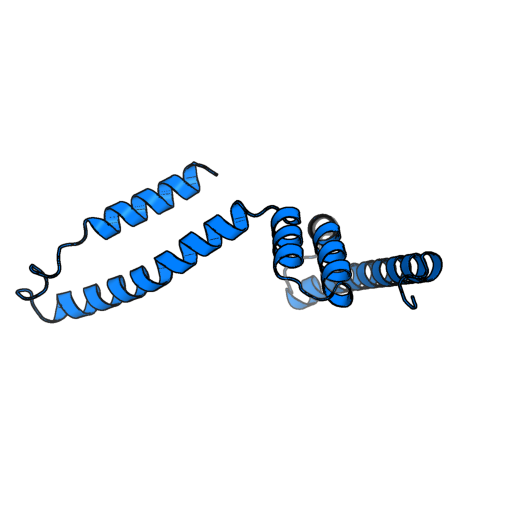CA 1
ATOM 925 C C . LEU A 1 115 ? -10.831 3.952 12.766 1.00 83.44 115 LEU A C 1
ATOM 927 O O . LEU A 1 115 ? -9.718 3.450 12.681 1.00 83.44 115 LEU A O 1
ATOM 931 N N . GLU A 1 116 ? -11.180 4.780 13.751 1.00 85.62 116 GLU A N 1
ATOM 932 C CA . GLU A 1 116 ? -10.277 5.167 14.844 1.00 85.62 116 GLU A CA 1
ATOM 933 C C . GLU A 1 116 ? -9.744 3.936 15.590 1.00 85.62 116 GLU A C 1
ATOM 935 O O . GLU A 1 116 ? -8.537 3.769 15.759 1.00 85.62 116 GLU A O 1
ATOM 940 N N . TYR A 1 117 ? -10.633 3.003 15.926 1.00 83.88 117 TYR A N 1
ATOM 941 C CA . TYR A 1 117 ? -10.275 1.767 16.607 1.00 83.88 117 TYR A CA 1
ATOM 942 C C . TYR A 1 117 ? -9.363 0.835 15.792 1.00 83.88 117 TYR A C 1
ATOM 944 O O . TYR A 1 117 ? -8.574 0.103 16.380 1.00 83.88 117 TYR A O 1
ATOM 952 N N . VAL A 1 118 ? -9.449 0.828 14.459 1.00 85.50 118 VAL A N 1
ATOM 953 C CA . VAL A 1 118 ? -8.534 0.045 13.603 1.00 85.50 118 VAL A CA 1
ATOM 954 C C . VAL A 1 118 ? -7.239 0.813 13.324 1.00 85.50 118 VAL A C 1
ATOM 956 O O . VAL A 1 118 ? -6.169 0.210 13.278 1.00 85.50 118 VAL A O 1
ATOM 959 N N . ALA A 1 119 ? -7.322 2.131 13.149 1.00 88.50 119 ALA A N 1
ATOM 960 C CA . ALA A 1 119 ? -6.202 2.981 12.773 1.00 88.50 119 ALA A CA 1
ATOM 961 C C . ALA A 1 119 ? -5.218 3.197 13.926 1.00 88.50 119 ALA A C 1
ATOM 963 O O . ALA A 1 119 ? -4.017 3.116 13.696 1.00 88.50 119 ALA A O 1
ATOM 964 N N . VAL A 1 120 ? -5.692 3.419 15.157 1.00 90.88 120 VAL A N 1
ATOM 965 C CA . VAL A 1 120 ? -4.809 3.674 16.309 1.00 90.88 120 VAL A CA 1
ATOM 966 C C . VAL A 1 120 ? -3.851 2.497 16.572 1.00 90.88 120 VAL A C 1
ATOM 968 O O . VAL A 1 120 ? -2.643 2.732 16.591 1.00 90.88 120 VAL A O 1
ATOM 971 N N . PRO A 1 121 ? -4.305 1.230 16.692 1.00 89.88 121 PRO A N 1
ATOM 972 C CA . PRO A 1 121 ? -3.395 0.095 16.854 1.00 89.88 121 PRO A CA 1
ATOM 973 C C . PRO A 1 121 ? -2.455 -0.089 15.660 1.00 89.88 121 PRO A C 1
ATOM 975 O O . PRO A 1 121 ? -1.276 -0.368 15.852 1.00 89.88 121 PRO A O 1
ATOM 978 N N . LEU A 1 122 ? -2.959 0.105 14.434 1.00 90.25 122 LEU A N 1
ATOM 979 C CA . LEU A 1 122 ? -2.156 -0.013 13.216 1.00 90.25 122 LEU A CA 1
ATOM 980 C C . LEU A 1 122 ? -1.015 1.018 13.198 1.00 90.25 122 LEU A C 1
ATOM 982 O O . LEU A 1 122 ? 0.108 0.675 12.839 1.00 90.25 122 LEU A O 1
ATOM 986 N N . LEU A 1 123 ? -1.284 2.259 13.615 1.00 91.88 123 LEU A N 1
ATOM 987 C CA . LEU A 1 123 ? -0.283 3.324 13.707 1.00 91.88 123 LEU A CA 1
ATOM 988 C C . LEU A 1 123 ? 0.772 3.029 14.775 1.00 91.88 123 LEU A C 1
ATOM 990 O O . LEU A 1 123 ? 1.956 3.200 14.502 1.00 91.88 123 LEU A O 1
ATOM 994 N N . ILE A 1 124 ? 0.362 2.546 15.952 1.00 92.69 124 ILE A N 1
ATOM 995 C CA . ILE A 1 124 ? 1.294 2.184 17.033 1.00 92.69 124 ILE A CA 1
ATOM 996 C C . ILE A 1 124 ? 2.263 1.099 16.557 1.00 92.69 124 ILE A C 1
ATOM 998 O O . ILE A 1 124 ? 3.473 1.240 16.716 1.00 92.69 124 ILE A O 1
ATOM 1002 N N . ILE A 1 125 ? 1.752 0.037 15.928 1.00 89.56 125 ILE A N 1
ATOM 1003 C CA . ILE A 1 125 ? 2.606 -1.053 15.445 1.00 89.56 125 ILE A CA 1
ATOM 1004 C C . ILE A 1 125 ? 3.508 -0.576 14.301 1.00 89.56 125 ILE A C 1
ATOM 1006 O O . ILE A 1 125 ? 4.702 -0.863 14.306 1.00 89.56 125 ILE A O 1
ATOM 1010 N N . SER A 1 126 ? 2.978 0.231 13.378 1.00 89.62 126 SER A N 1
ATOM 1011 C CA . SER A 1 126 ? 3.777 0.826 12.296 1.00 89.62 126 SER A CA 1
ATOM 1012 C C . SER A 1 126 ? 4.919 1.696 12.830 1.00 89.62 126 SER A C 1
ATOM 1014 O O . SER A 1 126 ? 6.022 1.641 12.294 1.00 89.62 126 SER A O 1
ATOM 1016 N N . SER A 1 127 ? 4.674 2.471 13.893 1.00 92.94 127 SER A N 1
ATOM 1017 C CA . SER A 1 127 ? 5.700 3.290 14.551 1.00 92.94 127 SER A CA 1
ATOM 1018 C C . SER A 1 127 ? 6.793 2.422 15.169 1.00 92.94 127 SER A C 1
ATOM 1020 O O . SER A 1 127 ? 7.969 2.675 14.942 1.00 92.94 127 SER A O 1
ATOM 1022 N N . ASN A 1 128 ? 6.416 1.355 15.878 1.00 91.19 128 ASN A N 1
ATOM 1023 C CA . ASN A 1 128 ? 7.384 0.431 16.472 1.00 91.19 128 ASN A CA 1
ATOM 1024 C C . ASN A 1 128 ? 8.247 -0.257 15.400 1.00 91.19 128 ASN A C 1
ATOM 1026 O O . ASN A 1 128 ? 9.461 -0.355 15.554 1.00 91.19 128 ASN A O 1
ATOM 1030 N N . ILE A 1 129 ? 7.644 -0.682 14.283 1.00 88.19 129 ILE A N 1
ATOM 1031 C CA . ILE A 1 129 ? 8.375 -1.273 13.151 1.00 88.19 129 ILE A CA 1
ATOM 1032 C C . ILE A 1 129 ? 9.344 -0.253 12.540 1.00 88.19 129 ILE A C 1
ATOM 1034 O O . ILE A 1 129 ? 10.476 -0.605 12.210 1.00 88.19 129 ILE A O 1
ATOM 1038 N N . ALA A 1 130 ? 8.928 1.007 12.389 1.00 88.50 130 ALA A N 1
ATOM 1039 C CA . ALA A 1 130 ? 9.796 2.063 11.875 1.00 88.50 130 ALA A CA 1
ATOM 1040 C C . ALA A 1 130 ? 10.996 2.316 12.802 1.00 88.50 130 ALA A C 1
ATOM 1042 O O . ALA A 1 130 ? 12.124 2.440 12.317 1.00 88.50 130 ALA A O 1
ATOM 1043 N N . ASP A 1 131 ? 10.778 2.322 14.118 1.00 92.06 131 ASP A N 1
ATOM 1044 C CA . ASP A 1 131 ? 11.848 2.456 15.108 1.00 92.06 131 ASP A CA 1
ATOM 1045 C C . ASP A 1 131 ? 12.815 1.266 15.056 1.00 92.06 131 ASP A C 1
ATOM 1047 O O . ASP A 1 131 ? 14.032 1.451 15.091 1.00 92.06 131 ASP A O 1
ATOM 1051 N N . ASP A 1 132 ? 12.305 0.043 14.915 1.00 89.44 132 ASP A N 1
ATOM 1052 C CA . ASP A 1 132 ? 13.133 -1.161 14.815 1.00 89.44 132 ASP A CA 1
ATOM 1053 C C . ASP A 1 132 ? 13.948 -1.201 13.514 1.00 89.44 132 ASP A C 1
ATOM 1055 O O . ASP A 1 132 ? 15.130 -1.557 13.534 1.00 89.44 132 ASP A O 1
ATOM 1059 N N . ILE A 1 133 ? 13.367 -0.772 12.389 1.00 87.56 133 ILE A N 1
ATOM 1060 C CA . ILE A 1 133 ? 14.092 -0.614 11.119 1.00 87.56 133 ILE A CA 1
ATOM 1061 C C . ILE A 1 133 ? 15.173 0.463 11.253 1.00 87.56 133 ILE A C 1
ATOM 1063 O O . ILE A 1 133 ? 16.282 0.265 10.760 1.00 87.56 133 ILE A O 1
ATOM 1067 N N . SER A 1 134 ? 14.885 1.568 11.942 1.00 88.00 134 SER A N 1
ATOM 1068 C CA . SER A 1 134 ? 15.844 2.659 12.157 1.00 88.00 134 SER A CA 1
ATOM 1069 C C . SER A 1 134 ? 17.029 2.196 13.007 1.00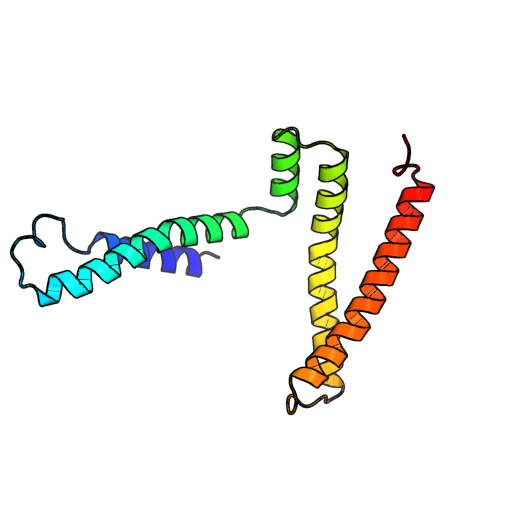 88.00 134 SER A C 1
ATOM 1071 O O . SER A 1 134 ? 18.176 2.347 12.589 1.00 88.00 134 SER A O 1
ATOM 1073 N N . LYS A 1 135 ? 16.776 1.499 14.121 1.00 90.12 135 LYS A N 1
ATOM 1074 C CA . LYS A 1 135 ? 17.827 0.870 14.945 1.00 90.12 135 LYS A CA 1
ATOM 1075 C C . LYS A 1 135 ? 18.642 -0.157 14.151 1.00 90.12 135 LYS A C 1
ATOM 1077 O O . LYS A 1 135 ? 19.868 -0.224 14.266 1.00 90.12 135 LYS A O 1
ATOM 1082 N N . ALA A 1 136 ? 17.986 -0.966 13.319 1.00 87.69 136 ALA A N 1
ATOM 1083 C CA . ALA A 1 136 ? 18.667 -1.927 12.453 1.00 87.69 136 ALA A CA 1
ATOM 1084 C C . ALA A 1 136 ? 19.523 -1.233 11.378 1.00 87.69 136 ALA A C 1
ATOM 1086 O O . ALA A 1 136 ? 20.580 -1.743 11.013 1.00 87.69 136 ALA A O 1
ATOM 1087 N N . ALA A 1 137 ? 19.093 -0.077 10.870 1.00 85.25 137 ALA A N 1
ATOM 1088 C CA . ALA A 1 137 ? 19.843 0.708 9.897 1.00 85.25 137 ALA A CA 1
ATOM 1089 C C . ALA A 1 137 ? 21.058 1.408 10.527 1.00 85.25 137 ALA A C 1
ATOM 1091 O O . ALA A 1 137 ? 22.134 1.408 9.929 1.00 85.25 137 ALA A O 1
ATOM 1092 N N . GLU A 1 138 ? 20.921 1.940 11.743 1.00 86.50 138 GLU A N 1
ATOM 1093 C CA . GLU A 1 138 ? 22.036 2.523 12.500 1.00 86.50 138 GLU A CA 1
ATOM 1094 C C . GLU A 1 138 ? 23.101 1.472 12.828 1.00 86.50 138 GLU A C 1
ATOM 1096 O O . GLU A 1 138 ? 24.281 1.686 12.564 1.00 86.50 138 GLU A O 1
ATOM 1101 N N . THR A 1 139 ? 22.696 0.289 13.306 1.00 87.38 139 THR A N 1
ATOM 1102 C CA . THR A 1 139 ? 23.636 -0.812 13.605 1.00 87.38 139 THR A CA 1
ATOM 1103 C C . THR A 1 139 ? 24.316 -1.386 12.360 1.00 87.38 139 THR A C 1
ATOM 1105 O O . THR A 1 139 ? 25.412 -1.934 12.453 1.00 87.38 139 THR A O 1
ATOM 1108 N N . LYS A 1 140 ? 23.691 -1.253 11.184 1.00 80.31 140 LYS A N 1
ATOM 1109 C CA . LYS A 1 140 ? 24.261 -1.634 9.882 1.00 80.31 140 LYS A CA 1
ATOM 1110 C C . LYS A 1 140 ? 25.042 -0.499 9.201 1.00 80.31 140 LYS A C 1
ATOM 1112 O O . LYS A 1 140 ? 25.481 -0.699 8.071 1.00 80.31 140 LYS A O 1
ATOM 1117 N N . CYS A 1 141 ? 25.203 0.663 9.846 1.00 71.62 141 CYS A N 1
ATOM 1118 C CA . CYS A 1 141 ? 25.884 1.853 9.315 1.00 71.62 141 CYS A CA 1
ATOM 1119 C C . CYS A 1 141 ? 25.378 2.314 7.932 1.00 71.62 141 CYS A C 1
ATOM 1121 O O . CYS A 1 141 ? 26.142 2.825 7.123 1.00 71.62 141 CYS A O 1
ATOM 1123 N N . ILE A 1 142 ? 24.087 2.142 7.632 1.00 70.00 142 ILE A N 1
ATOM 1124 C CA . ILE A 1 142 ? 23.525 2.508 6.314 1.00 70.00 142 ILE A CA 1
ATOM 1125 C C . ILE A 1 142 ? 23.211 4.014 6.228 1.00 70.00 142 ILE A C 1
ATOM 1127 O O . ILE A 1 142 ? 23.059 4.557 5.137 1.00 70.00 142 ILE A O 1
ATOM 1131 N N . ALA A 1 143 ? 23.091 4.688 7.380 1.00 59.81 143 ALA A N 1
ATOM 1132 C CA . ALA A 1 143 ? 22.735 6.105 7.479 1.00 59.81 143 ALA A CA 1
ATOM 1133 C C . ALA A 1 143 ? 23.902 7.063 7.171 1.00 59.81 143 ALA A C 1
ATOM 1135 O O . ALA A 1 143 ? 23.659 8.234 6.887 1.00 59.81 143 ALA A O 1
ATOM 1136 N N . ASN A 1 144 ? 25.147 6.581 7.207 1.00 49.47 144 ASN A N 1
ATOM 1137 C CA . ASN A 1 144 ? 26.333 7.361 6.868 1.00 49.47 144 ASN A CA 1
ATOM 1138 C C . ASN A 1 144 ? 27.395 6.427 6.252 1.00 49.47 144 ASN A C 1
ATOM 1140 O O . ASN A 1 144 ? 27.954 5.625 7.003 1.00 49.47 144 ASN A O 1
ATOM 1144 N N . PRO A 1 145 ? 27.621 6.456 4.923 1.00 50.38 145 PRO A N 1
ATOM 1145 C CA . PRO A 1 145 ? 28.726 5.723 4.311 1.00 50.38 145 PRO A CA 1
ATOM 1146 C C . PRO A 1 145 ? 30.092 6.269 4.745 1.00 50.38 145 PRO A C 1
ATOM 1148 O O . PRO A 1 145 ? 30.172 7.454 5.146 1.00 50.38 145 PRO A O 1
#

pLDDT: mean 70.41, std 13.56, range [40.12, 92.94]

Mean predicted aligned error: 14.02 Å

Nearest PDB structures (foldseek):
  5dwk-assembly1_B  TM=3.901E-01  e=9.350E+00  Escherichia coli K-12

Solvent-accessible surface area (backbone atoms only — not comparable to full-atom values): 8437 Å² total; per-residue (Å²): 113,68,68,62,52,50,53,51,50,50,53,51,52,58,61,64,68,52,78,59,80,78,66,65,74,80,55,61,73,73,60,52,58,60,50,51,55,54,51,55,53,49,63,54,45,53,59,50,51,52,49,55,51,44,66,73,68,52,49,72,65,55,55,44,54,51,43,58,74,68,66,54,58,65,87,54,51,52,58,51,47,51,50,58,66,47,44,62,58,51,54,51,50,52,51,51,50,54,50,53,44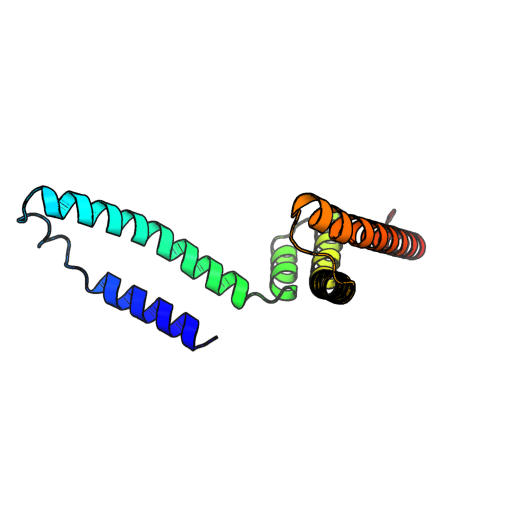,55,73,71,63,65,64,79,86,42,62,67,61,52,46,51,66,54,46,54,60,51,50,54,52,52,51,53,52,51,51,51,50,47,54,54,34,57,78,65,46,69,83,60,129

Radius of gyration: 24.32 Å; Cα contacts (8 Å, |Δi|>4): 31; chains: 1; bounding box: 58×29×62 Å

Foldseek 3Di:
DVVVVVVLVVVVVVLVPPDDPVVLVPDDPVVVVVVVVVVVVVVVSVVVVVVVVCVVVDDLVNVLVVVVVVVDDPVPSVVSNVCSVCVVVLVVVLVVLLVVCVVVVPDVPDVVVVCVSSVVVSVVVVVVVVVVVVVVCVVVVVVPD

Secondary structure (DSSP, 8-state):
-HHHHHHHHHHHHHHHSS--TTTTTSS-HHHHHHHHHHHHHHHHHHHHHHHHHHHHH--HHHHHHHHHHTT--HHHHHHHHHHHHHHHHHHHHHHHHHHHHHHTT--TT-HHHHHHHHHHHHHHHHHHHHHHHHHHHHHTT-S--

Sequence (145 aa):
LKKEALKNVIIFGVLFLAPNFKILAQLPFFIKMFFSLIFVLRMFYIPYAAGKFLIKTSDVGSIISSMDVLKIPSAISIPVAVMFRFFPSFVEEKNHIKMAMKIRGIETKNPLKYLEYVAVPLLIISSNIADDISKAAETKCIANP